Protein AF-A0A426YG62-F1 (afdb_monomer_lite)

Radius of gyration: 43.48 Å; chains: 1; bounding box: 73×45×115 Å

pLDDT: mean 73.28, std 17.21, range [38.75, 96.56]

Foldseek 3Di:
DDDDDDDPDDDPPVVVVVVVVVVVVVVVVVVCVVVVPPPPPPPDPDPQDPVNVVVVVVVVVVVVVVVVVVVVVVVVVVVVVVVVVVVVVVVVVVVVVQQPFDWDWDFDADPVRDTDTDTDTDGDHDPPPPPPDD

Sequence (134 aa):
RKRKVHAGGGRPIEKVAGRIEETTFLHREAERVESGQPPVKERQPRRATARDVQLLRQRKRKRIVVYSNLLSVVAEGCDQQWQHSDARAKRHREKDRGSGIAEEEVAAKDHKGEEVAVTQRRKVISSDSYCLLQ

Organism: Ensete ventricosum (NCBI:txid4639)

Structure (mmCIF, N/CA/C/O bac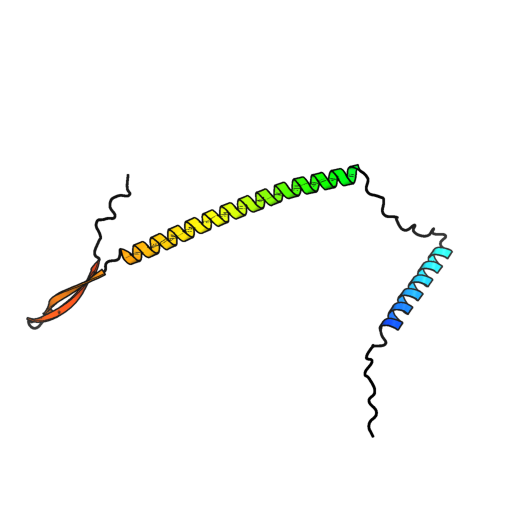kbone):
data_AF-A0A426YG62-F1
#
_entry.id   AF-A0A426YG62-F1
#
loop_
_atom_site.group_PDB
_atom_site.id
_atom_site.type_symbol
_atom_site.label_atom_id
_atom_site.label_alt_id
_atom_site.label_comp_id
_atom_site.label_asym_id
_atom_site.label_entity_id
_atom_site.label_seq_id
_atom_site.pdbx_PDB_ins_code
_atom_site.Cartn_x
_atom_site.Cartn_y
_atom_site.Cartn_z
_atom_site.occupancy
_atom_site.B_iso_or_equiv
_atom_site.auth_seq_id
_atom_site.auth_comp_id
_atom_site.auth_asym_id
_atom_site.auth_atom_id
_atom_site.pdbx_PDB_model_num
ATOM 1 N N . ARG A 1 1 ? 43.720 -30.677 52.922 1.00 51.56 1 ARG A N 1
ATOM 2 C CA . ARG A 1 1 ? 42.540 -31.095 52.116 1.00 51.56 1 ARG A CA 1
ATOM 3 C C . ARG A 1 1 ? 41.535 -29.942 52.099 1.00 51.56 1 ARG A C 1
ATOM 5 O O . ARG A 1 1 ? 41.140 -29.496 53.166 1.00 51.56 1 ARG A O 1
ATOM 12 N N . LYS A 1 2 ? 41.213 -29.409 50.912 1.00 40.53 2 LYS A N 1
ATOM 13 C CA . LYS A 1 2 ? 40.329 -28.246 50.699 1.00 40.53 2 LYS A CA 1
ATOM 14 C C . LYS A 1 2 ? 38.886 -28.557 51.138 1.00 40.53 2 LYS A C 1
ATOM 16 O O . LYS A 1 2 ? 38.385 -29.625 50.799 1.00 40.53 2 LYS A O 1
ATOM 21 N N . ARG A 1 3 ? 38.208 -27.620 51.818 1.00 48.62 3 ARG A N 1
ATOM 22 C CA . ARG A 1 3 ? 36.735 -27.568 51.900 1.00 48.62 3 ARG A CA 1
ATOM 23 C C . ARG A 1 3 ? 36.234 -26.412 51.037 1.00 48.62 3 ARG A C 1
ATOM 25 O O . ARG A 1 3 ? 36.783 -25.316 51.074 1.00 48.62 3 ARG A O 1
ATOM 32 N N . LYS A 1 4 ? 35.226 -26.719 50.227 1.00 52.78 4 LYS A N 1
ATOM 33 C CA . LYS A 1 4 ? 34.505 -25.839 49.306 1.00 52.78 4 LYS A CA 1
ATOM 34 C C . LYS A 1 4 ? 33.389 -25.155 50.102 1.00 52.78 4 LYS A C 1
ATOM 36 O O . LYS A 1 4 ? 32.609 -25.858 50.734 1.00 52.78 4 LYS A O 1
ATOM 41 N N . VAL A 1 5 ? 33.323 -23.825 50.088 1.00 54.09 5 VAL A N 1
ATOM 42 C CA . VAL A 1 5 ? 32.203 -23.059 50.659 1.00 54.09 5 VAL A CA 1
ATOM 43 C C . VAL A 1 5 ? 31.492 -22.352 49.510 1.00 54.09 5 VAL A C 1
ATOM 45 O O . VAL A 1 5 ? 32.134 -21.725 48.669 1.00 54.09 5 VAL A O 1
ATOM 48 N N . HIS A 1 6 ? 30.176 -22.540 49.433 1.00 38.78 6 HIS A N 1
ATOM 49 C CA . HIS A 1 6 ? 29.314 -21.975 48.404 1.00 38.78 6 HIS A CA 1
ATOM 50 C C . HIS A 1 6 ? 29.109 -20.471 48.609 1.00 38.78 6 HIS A C 1
ATOM 52 O O . HIS A 1 6 ? 28.811 -20.018 49.711 1.00 38.78 6 HIS A O 1
ATOM 58 N N . ALA A 1 7 ? 29.229 -19.715 47.518 1.00 48.47 7 ALA A N 1
ATOM 59 C CA . ALA A 1 7 ? 28.820 -18.323 47.443 1.00 48.47 7 ALA A CA 1
ATOM 60 C C . ALA A 1 7 ? 27.286 -18.242 47.390 1.00 48.47 7 ALA A C 1
ATOM 62 O O . ALA A 1 7 ? 26.681 -18.508 46.355 1.00 48.47 7 ALA A O 1
ATOM 63 N N . GLY A 1 8 ? 26.667 -17.879 48.512 1.00 44.47 8 GLY A N 1
ATOM 64 C CA . GLY A 1 8 ? 25.297 -17.374 48.569 1.00 44.47 8 GLY A CA 1
ATOM 65 C C . GLY A 1 8 ? 25.334 -15.855 48.669 1.00 44.47 8 GLY A C 1
ATOM 66 O O . GLY A 1 8 ? 25.275 -15.303 49.763 1.00 44.47 8 GLY A O 1
ATOM 67 N N . GLY A 1 9 ? 25.515 -15.180 47.534 1.00 51.34 9 GLY A N 1
ATOM 68 C CA . GLY A 1 9 ? 25.436 -13.725 47.451 1.00 51.34 9 GLY A CA 1
ATOM 69 C C . GLY A 1 9 ? 23.981 -13.259 47.466 1.00 51.34 9 GLY A C 1
ATOM 70 O O . GLY A 1 9 ? 23.277 -13.427 46.478 1.00 51.3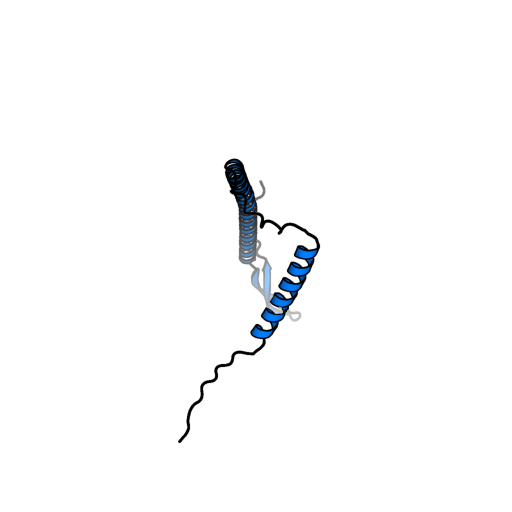4 9 GLY A O 1
ATOM 71 N N . GLY A 1 10 ? 23.558 -12.633 48.563 1.00 45.12 10 GLY A N 1
ATOM 72 C CA . GLY A 1 10 ? 22.330 -11.840 48.662 1.00 45.12 10 GLY A CA 1
ATOM 73 C C . GLY A 1 10 ? 22.591 -10.646 49.580 1.00 45.12 10 GLY A C 1
ATOM 74 O O . GLY A 1 10 ? 22.976 -10.829 50.733 1.00 45.12 10 GLY A O 1
ATOM 75 N N . ARG A 1 11 ? 22.497 -9.422 49.045 1.00 54.88 11 ARG A N 1
ATOM 76 C CA . ARG A 1 11 ? 22.905 -8.180 49.728 1.00 54.88 11 ARG A CA 1
ATOM 77 C C . ARG A 1 11 ? 21.909 -7.773 50.839 1.00 54.88 11 ARG A C 1
ATOM 79 O O . ARG A 1 11 ? 20.717 -8.003 50.676 1.00 54.88 11 ARG A O 1
ATOM 86 N N . PRO A 1 12 ? 22.340 -7.077 51.913 1.00 53.56 12 PRO A N 1
ATOM 87 C CA . PRO A 1 12 ? 21.513 -6.741 53.089 1.00 53.56 12 PRO A CA 1
ATOM 88 C C . PRO A 1 12 ? 20.482 -5.604 52.917 1.00 53.56 12 PRO A C 1
ATOM 90 O O . PRO A 1 12 ? 19.957 -5.111 53.912 1.00 53.56 12 PRO A O 1
ATOM 93 N N . ILE A 1 13 ? 20.225 -5.125 51.697 1.00 46.94 13 ILE A N 1
ATOM 94 C CA . ILE A 1 13 ? 19.549 -3.830 51.477 1.00 46.94 13 ILE A CA 1
ATOM 95 C C . ILE A 1 13 ? 18.015 -3.941 51.566 1.00 46.94 13 ILE A C 1
ATOM 97 O O . ILE A 1 13 ? 17.355 -2.995 51.987 1.00 46.94 13 ILE A O 1
ATOM 101 N N . GLU A 1 14 ? 17.436 -5.110 51.285 1.00 46.81 14 GLU A N 1
ATOM 102 C CA . GLU A 1 14 ? 15.974 -5.295 51.308 1.00 46.81 14 GLU A CA 1
ATOM 103 C C . GLU A 1 14 ? 15.369 -5.264 52.723 1.00 46.81 14 GLU A C 1
ATOM 105 O O . GLU A 1 14 ? 14.216 -4.877 52.897 1.00 46.81 14 GLU A O 1
ATOM 110 N N . LYS A 1 15 ? 16.142 -5.593 53.768 1.00 53.69 15 LYS A N 1
ATOM 111 C CA . LYS A 1 15 ? 15.637 -5.596 55.157 1.00 53.69 15 LYS A CA 1
ATOM 112 C C . LYS A 1 15 ? 15.517 -4.206 55.784 1.00 53.69 15 LYS A C 1
ATOM 114 O O . LYS A 1 15 ? 14.803 -4.059 56.773 1.00 53.69 15 LYS A O 1
ATOM 119 N N . VAL A 1 16 ? 16.221 -3.205 55.254 1.00 52.06 16 VAL A N 1
ATOM 120 C CA . VAL A 1 16 ? 16.181 -1.837 55.796 1.00 52.06 16 VAL A CA 1
ATOM 121 C C . VAL A 1 16 ? 15.036 -1.041 55.171 1.00 52.06 16 VAL A C 1
ATOM 123 O O . VAL A 1 16 ? 14.344 -0.332 55.893 1.00 52.06 16 VAL A O 1
ATOM 126 N N . ALA A 1 17 ? 14.773 -1.220 53.872 1.00 50.34 17 ALA A N 1
ATOM 127 C CA . ALA A 1 17 ? 13.688 -0.525 53.177 1.00 50.34 17 ALA A CA 1
ATOM 128 C C . ALA A 1 17 ? 12.303 -0.853 53.771 1.00 50.34 17 ALA A C 1
ATOM 130 O O . ALA A 1 17 ? 11.546 0.062 54.086 1.00 50.34 17 ALA A O 1
ATOM 131 N N . GLY A 1 18 ? 12.019 -2.133 54.053 1.00 52.91 18 GLY A N 1
ATOM 132 C CA . GLY A 1 18 ? 10.744 -2.535 54.663 1.00 52.91 18 GLY A CA 1
ATOM 133 C C . GLY A 1 18 ? 10.500 -1.930 56.054 1.00 52.91 18 GLY A C 1
ATOM 134 O O . GLY A 1 18 ? 9.379 -1.553 56.373 1.00 52.91 18 GLY A O 1
ATOM 135 N N . ARG A 1 19 ? 11.554 -1.739 56.863 1.00 55.41 19 ARG A N 1
ATOM 136 C CA . ARG A 1 19 ? 11.433 -1.134 58.206 1.00 55.41 19 ARG A CA 1
ATOM 137 C C . ARG A 1 19 ? 11.119 0.367 58.177 1.00 55.41 19 ARG A C 1
ATOM 139 O O . ARG A 1 19 ? 10.548 0.892 59.132 1.00 55.41 19 ARG A O 1
ATOM 146 N N . ILE A 1 20 ? 11.494 1.073 57.110 1.00 56.94 20 ILE A N 1
ATOM 147 C CA . ILE A 1 20 ? 11.225 2.514 56.968 1.00 56.94 20 ILE A CA 1
ATOM 148 C C . ILE A 1 20 ? 9.775 2.736 56.506 1.00 56.94 20 ILE A C 1
ATOM 150 O O . ILE A 1 20 ? 9.089 3.634 56.994 1.00 56.94 20 ILE A O 1
ATOM 154 N N . GLU A 1 21 ? 9.266 1.877 55.622 1.00 56.09 21 GLU A N 1
ATOM 155 C CA . GLU A 1 21 ? 7.856 1.905 55.210 1.00 56.09 21 GLU A CA 1
ATOM 156 C C . GLU A 1 21 ? 6.915 1.527 56.366 1.00 5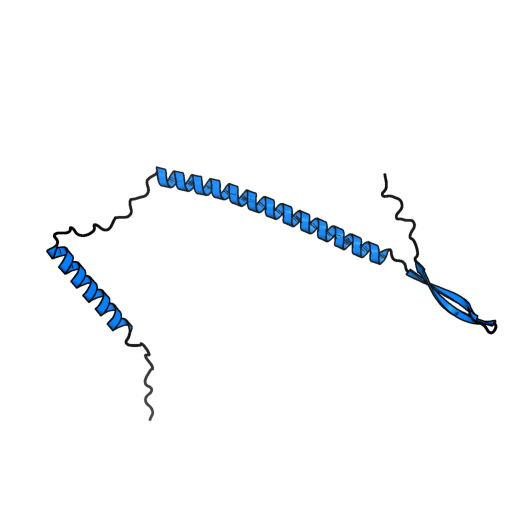6.09 21 GLU A C 1
ATOM 158 O O . GLU A 1 21 ? 5.874 2.153 56.554 1.00 56.09 21 GLU A O 1
ATOM 163 N N . GLU A 1 22 ? 7.311 0.572 57.210 1.00 55.97 22 GLU A N 1
ATOM 164 C CA . GLU A 1 22 ? 6.508 0.134 58.358 1.00 55.97 22 GLU A CA 1
ATOM 165 C C . GLU A 1 22 ? 6.420 1.207 59.462 1.00 55.97 22 GLU A C 1
ATOM 167 O O . GLU A 1 22 ? 5.350 1.454 60.019 1.00 55.97 22 GLU A O 1
ATOM 172 N N . THR A 1 23 ? 7.511 1.931 59.733 1.00 58.69 23 THR A N 1
ATOM 173 C CA . THR A 1 23 ? 7.511 3.022 60.730 1.00 58.69 23 THR A CA 1
ATOM 174 C C . THR A 1 23 ? 6.749 4.260 60.256 1.00 58.69 23 THR A C 1
ATOM 176 O O . THR A 1 23 ? 6.038 4.886 61.044 1.00 58.69 23 THR A O 1
ATOM 179 N N . THR A 1 24 ? 6.823 4.593 58.965 1.00 60.31 24 THR A N 1
ATOM 180 C CA . THR A 1 24 ? 6.033 5.691 58.381 1.00 60.31 24 THR A CA 1
ATOM 181 C C . THR A 1 24 ? 4.543 5.354 58.285 1.00 60.31 24 THR A C 1
ATOM 183 O O . THR A 1 24 ? 3.707 6.240 58.471 1.00 60.31 24 THR A O 1
ATOM 186 N N . PHE A 1 25 ? 4.189 4.081 58.078 1.00 59.78 25 PHE A N 1
ATOM 187 C CA . PHE A 1 25 ? 2.806 3.610 58.160 1.00 59.78 25 PHE A CA 1
ATOM 188 C C . PHE A 1 25 ? 2.233 3.768 59.574 1.00 59.78 25 PHE A C 1
ATOM 190 O O . PHE A 1 25 ? 1.168 4.363 59.734 1.00 59.78 25 PHE A O 1
ATOM 197 N N . LEU A 1 26 ? 2.963 3.316 60.600 1.00 62.19 26 LEU A N 1
ATOM 198 C CA . LEU A 1 26 ? 2.523 3.416 61.995 1.00 62.19 26 LEU A CA 1
ATOM 199 C C . LEU A 1 26 ? 2.379 4.870 62.466 1.00 62.19 26 LEU A C 1
ATOM 201 O O . LEU A 1 26 ? 1.407 5.196 63.142 1.00 62.19 26 LEU A O 1
ATOM 205 N N . HIS A 1 27 ? 3.289 5.764 62.067 1.00 60.56 27 HIS A N 1
ATOM 206 C CA . HIS A 1 27 ? 3.177 7.190 62.394 1.00 60.56 27 HIS A CA 1
ATOM 207 C C . HIS A 1 27 ? 1.938 7.830 61.745 1.00 60.56 27 HIS A C 1
ATOM 209 O O . HIS A 1 27 ? 1.231 8.616 62.371 1.00 60.56 27 HIS A O 1
ATOM 215 N N . ARG A 1 28 ? 1.635 7.456 60.496 1.00 65.38 28 ARG A N 1
ATOM 216 C CA . ARG A 1 28 ? 0.451 7.938 59.773 1.00 65.38 28 ARG A CA 1
ATOM 217 C C . ARG A 1 28 ? -0.856 7.364 60.326 1.00 65.38 28 ARG A C 1
ATOM 219 O O . ARG A 1 28 ? -1.886 8.025 60.241 1.00 65.38 28 ARG A O 1
ATOM 226 N N . GLU A 1 29 ? -0.841 6.144 60.859 1.00 61.16 29 GLU A N 1
ATOM 227 C CA . GLU A 1 29 ? -1.980 5.560 61.579 1.00 61.16 29 GLU A CA 1
ATOM 228 C C . GLU A 1 29 ? -2.207 6.241 62.933 1.00 61.16 29 GLU A C 1
ATOM 230 O O . GLU A 1 29 ? -3.346 6.584 63.243 1.00 61.16 29 GLU A O 1
ATOM 235 N N . ALA A 1 30 ? -1.148 6.519 63.699 1.00 62.72 30 ALA A N 1
ATOM 236 C CA . ALA A 1 30 ? -1.254 7.217 64.982 1.00 62.72 30 ALA A CA 1
ATOM 237 C C . ALA A 1 30 ? -1.874 8.622 64.831 1.00 62.72 30 ALA A C 1
ATOM 239 O O . ALA A 1 30 ? -2.806 8.965 65.557 1.00 62.72 30 ALA A O 1
ATOM 240 N N . GLU A 1 31 ? -1.453 9.384 63.815 1.00 58.78 31 GLU A N 1
ATOM 241 C CA . GLU A 1 31 ? -2.010 10.709 63.485 1.00 58.78 31 GLU A CA 1
ATOM 242 C C . GLU A 1 31 ? -3.502 10.648 63.065 1.00 58.78 31 GLU A C 1
ATOM 244 O O . GLU A 1 31 ? -4.283 11.580 63.277 1.00 58.78 31 GLU A O 1
ATOM 249 N N . ARG A 1 32 ? -3.945 9.521 62.490 1.00 58.00 32 ARG A N 1
ATOM 250 C CA . ARG A 1 32 ? -5.344 9.298 62.073 1.00 58.00 32 ARG A CA 1
ATOM 251 C C . ARG A 1 32 ? -6.265 8.915 63.224 1.00 58.00 32 ARG A C 1
ATOM 253 O O . ARG A 1 32 ? -7.432 9.305 63.221 1.00 58.00 32 ARG A O 1
ATOM 260 N N . VAL A 1 33 ? -5.745 8.166 64.196 1.00 61.06 33 VAL A N 1
ATOM 261 C CA . VAL A 1 33 ? -6.474 7.830 65.426 1.00 61.06 33 VAL A CA 1
ATOM 262 C C . VAL A 1 33 ? -6.702 9.089 66.263 1.00 61.06 33 VAL A C 1
ATOM 264 O O . VAL A 1 33 ? -7.806 9.288 66.766 1.00 61.06 33 VAL A O 1
ATOM 267 N N . GLU A 1 34 ? -5.708 9.977 66.343 1.00 61.41 34 GLU A N 1
ATOM 268 C CA . GLU A 1 34 ? -5.810 11.242 67.083 1.00 61.41 34 GLU A CA 1
ATOM 269 C C . GLU A 1 34 ? -6.784 12.243 66.431 1.00 61.41 34 GLU A C 1
ATOM 271 O O . GLU A 1 34 ? -7.497 12.966 67.122 1.00 61.41 34 GLU A O 1
ATOM 276 N N . SER A 1 35 ? -6.898 12.235 65.099 1.00 63.62 35 SER A N 1
ATOM 277 C CA . SER A 1 35 ? -7.800 13.126 64.349 1.00 63.62 35 SER A CA 1
ATOM 278 C C . SER A 1 35 ? -9.243 12.617 64.203 1.00 63.62 35 SER A C 1
ATOM 280 O O . SER A 1 35 ? -10.070 13.294 63.586 1.00 63.62 35 SER A O 1
ATOM 282 N N . GLY A 1 36 ? -9.578 11.435 64.740 1.00 62.62 36 GLY A N 1
ATOM 283 C CA . GLY A 1 36 ? -10.921 10.843 64.628 1.00 62.62 36 GLY A CA 1
ATOM 284 C C . GLY A 1 36 ? -11.355 10.562 63.182 1.00 62.62 36 GLY A C 1
ATOM 285 O O . GLY A 1 36 ? -12.547 10.412 62.895 1.00 62.62 36 GLY A O 1
ATOM 286 N N . GLN A 1 37 ? -10.401 10.520 62.249 1.00 54.03 37 GLN A N 1
ATOM 287 C CA . GLN A 1 37 ? -10.668 10.383 60.826 1.00 54.03 37 GLN A CA 1
ATOM 288 C C . GLN A 1 37 ? -10.979 8.910 60.517 1.00 54.03 37 GLN A C 1
ATOM 290 O O . GLN A 1 37 ? -10.145 8.041 60.782 1.00 54.03 37 GLN A O 1
ATOM 295 N N . PRO A 1 38 ? -12.158 8.578 59.956 1.00 60.19 38 PRO A N 1
ATOM 296 C CA . PRO A 1 38 ? -12.485 7.188 59.672 1.00 60.19 38 PRO A CA 1
ATOM 297 C C . PRO A 1 38 ? -11.502 6.614 58.641 1.00 60.19 38 PRO A C 1
ATOM 299 O O . PRO A 1 38 ? -11.089 7.335 57.723 1.00 60.19 38 PRO A O 1
ATOM 302 N N . PRO A 1 39 ? -11.147 5.317 58.741 1.00 62.75 39 PRO A N 1
ATOM 303 C CA . PRO A 1 39 ? -10.242 4.694 57.790 1.00 62.75 39 PRO A CA 1
ATOM 304 C C . PRO A 1 39 ? -10.806 4.863 56.381 1.00 62.75 39 PRO A C 1
ATOM 306 O O . PRO A 1 39 ? -12.002 4.653 56.142 1.00 62.75 39 PRO A O 1
ATOM 309 N N . VAL A 1 40 ? -9.943 5.268 55.443 1.00 63.41 40 VAL A N 1
ATOM 310 C CA . VAL A 1 40 ? -10.280 5.331 54.019 1.00 63.41 40 VAL A CA 1
ATOM 311 C C . VAL A 1 40 ? -10.748 3.938 53.623 1.00 63.41 40 VAL A C 1
ATOM 313 O O . VAL A 1 40 ? -9.939 3.029 53.467 1.00 63.41 40 VAL A O 1
ATOM 316 N N . LYS A 1 41 ? -12.070 3.766 53.498 1.00 61.38 41 LYS A N 1
ATOM 317 C CA . LYS A 1 41 ? -12.661 2.549 52.952 1.00 61.38 41 LYS A CA 1
ATOM 318 C C . LYS A 1 41 ? -12.056 2.361 51.574 1.00 61.38 41 LYS A C 1
ATOM 320 O O . LYS A 1 41 ? -12.335 3.139 50.659 1.00 61.38 41 LYS A O 1
ATOM 325 N N . GLU A 1 42 ? -11.210 1.348 51.462 1.00 58.75 42 GLU A N 1
ATOM 326 C CA . GLU A 1 42 ? -10.662 0.870 50.209 1.00 58.75 42 GLU A CA 1
ATOM 327 C C . GLU A 1 42 ? -11.835 0.733 49.230 1.00 58.75 42 GLU A C 1
ATOM 329 O O . GLU A 1 42 ? -12.805 0.007 49.480 1.00 58.75 42 GLU A O 1
ATOM 334 N N . ARG A 1 43 ? -11.841 1.561 48.178 1.00 57.69 43 ARG A N 1
ATOM 335 C CA . ARG A 1 43 ? -12.927 1.576 47.196 1.00 57.69 43 ARG A CA 1
ATOM 336 C C . ARG A 1 43 ? -12.908 0.228 46.490 1.00 57.69 43 ARG A C 1
ATOM 338 O O . ARG A 1 43 ? -12.151 0.032 45.546 1.00 57.69 43 ARG A O 1
ATOM 345 N N . GLN A 1 44 ? -13.767 -0.680 46.942 1.00 56.12 44 GLN A N 1
ATOM 346 C CA . GLN A 1 44 ? -14.039 -1.937 46.259 1.00 56.12 44 GLN A CA 1
ATOM 347 C C . GLN A 1 44 ? -14.312 -1.658 44.771 1.00 56.12 44 GLN A C 1
ATOM 349 O O . GLN A 1 44 ? -15.078 -0.731 44.463 1.00 56.12 44 GLN A O 1
ATOM 354 N N . PRO A 1 45 ? -13.711 -2.423 43.840 1.00 57.03 45 PRO A N 1
ATOM 355 C CA . PRO A 1 45 ? -13.956 -2.241 42.421 1.00 57.03 45 PRO A CA 1
ATOM 356 C C . PRO A 1 45 ? -15.443 -2.480 42.164 1.00 57.03 45 PRO A C 1
ATOM 358 O O . PRO A 1 45 ? -15.960 -3.589 42.312 1.00 57.03 45 PRO A O 1
ATOM 361 N N . ARG A 1 46 ? -16.161 -1.405 41.825 1.00 67.31 46 ARG A N 1
ATOM 362 C CA . ARG A 1 46 ? -17.579 -1.482 41.478 1.00 67.31 46 ARG A CA 1
ATOM 363 C C . ARG A 1 46 ? -17.707 -2.426 40.287 1.00 67.31 46 ARG A C 1
ATOM 365 O O . ARG A 1 46 ? -17.130 -2.168 39.232 1.00 67.31 46 ARG A O 1
ATOM 372 N N . ARG A 1 47 ? -18.433 -3.532 40.473 1.00 73.31 47 ARG A N 1
ATOM 373 C CA . ARG A 1 47 ? -18.738 -4.493 39.405 1.00 73.31 47 ARG A CA 1
ATOM 374 C C . ARG A 1 47 ? -19.297 -3.723 38.207 1.00 73.31 47 ARG A C 1
ATOM 376 O O . ARG A 1 47 ? -20.240 -2.949 38.368 1.00 73.31 47 ARG A O 1
ATOM 383 N N . ALA A 1 48 ? -18.690 -3.914 37.036 1.00 73.12 48 ALA A N 1
ATOM 384 C CA . ALA A 1 48 ? -19.112 -3.249 35.809 1.00 73.12 48 ALA A CA 1
ATOM 385 C C . ALA A 1 48 ? -20.587 -3.564 35.533 1.00 73.12 48 ALA A C 1
ATOM 387 O O . ALA A 1 48 ? -21.007 -4.722 35.612 1.00 73.12 48 ALA A O 1
ATOM 388 N N . THR A 1 49 ? -21.380 -2.541 35.224 1.00 83.56 49 THR A N 1
ATOM 389 C CA . THR A 1 49 ? -22.798 -2.744 34.931 1.00 83.56 49 THR A CA 1
ATOM 390 C C . THR A 1 49 ? -22.964 -3.352 33.536 1.00 83.56 49 THR A C 1
ATOM 392 O O . THR A 1 49 ? -22.100 -3.217 32.666 1.00 83.56 49 THR A O 1
ATOM 395 N N . ALA A 1 50 ? -24.104 -3.998 33.272 1.00 85.94 50 ALA A N 1
ATOM 396 C CA . ALA A 1 50 ? -24.413 -4.524 31.937 1.00 85.94 50 ALA A CA 1
ATOM 397 C C . ALA A 1 50 ? -24.325 -3.435 30.843 1.00 85.94 50 ALA A C 1
ATOM 399 O O . ALA A 1 50 ? -23.909 -3.713 29.716 1.00 85.94 50 ALA A O 1
ATOM 400 N N . ARG A 1 51 ? -24.644 -2.182 31.199 1.00 85.81 51 ARG A N 1
ATOM 401 C CA . ARG A 1 51 ? -24.527 -1.009 30.321 1.00 85.81 51 ARG A CA 1
ATOM 402 C C . ARG A 1 51 ? -23.069 -0.707 29.963 1.00 85.81 51 ARG A C 1
ATOM 404 O O . ARG A 1 51 ? -22.774 -0.461 28.795 1.00 85.81 51 ARG A O 1
ATOM 411 N N . ASP A 1 52 ? -22.152 -0.818 30.922 1.00 89.88 52 ASP A N 1
ATOM 412 C CA . ASP A 1 52 ? -20.717 -0.589 30.699 1.00 89.88 52 ASP A CA 1
ATOM 413 C C . ASP A 1 52 ? -20.119 -1.642 29.759 1.00 89.88 52 ASP A C 1
ATOM 415 O O . ASP A 1 52 ? -19.346 -1.324 28.851 1.00 89.88 52 ASP A O 1
ATOM 419 N N . VAL A 1 53 ? -20.531 -2.904 29.916 1.00 90.50 53 VAL A N 1
ATOM 420 C CA . VAL A 1 53 ? -20.098 -4.005 29.041 1.00 90.50 53 VAL A CA 1
ATOM 421 C C . VAL A 1 53 ? -20.621 -3.813 27.616 1.00 90.50 53 VAL A C 1
ATOM 423 O O . VAL A 1 53 ? -19.877 -4.014 26.651 1.00 90.50 53 VAL A O 1
ATOM 426 N N . GLN A 1 54 ? -21.881 -3.397 27.456 1.00 94.44 54 GLN A N 1
ATOM 427 C CA . GLN A 1 54 ? -22.456 -3.090 26.144 1.00 94.44 54 GLN A CA 1
ATOM 428 C C . GLN A 1 54 ? -21.744 -1.912 25.472 1.00 94.44 54 GLN A C 1
ATOM 430 O O . GLN A 1 54 ? -21.363 -2.017 24.302 1.00 94.44 54 GLN A O 1
ATOM 435 N N . LEU A 1 55 ? -21.485 -0.831 26.213 1.00 95.06 55 LEU A N 1
ATOM 436 C CA . LEU A 1 55 ? -20.742 0.325 25.715 1.00 95.06 55 LEU A CA 1
ATOM 437 C C . LEU A 1 55 ? -19.329 -0.072 25.268 1.00 95.06 55 LEU A C 1
ATOM 439 O O . LEU A 1 55 ? -18.882 0.321 24.188 1.00 95.06 55 LEU A O 1
ATOM 443 N N . LEU A 1 56 ? -18.636 -0.902 26.051 1.00 93.56 56 LEU A N 1
ATOM 444 C CA . LEU A 1 56 ? -17.311 -1.408 25.699 1.00 93.56 56 LEU A CA 1
ATOM 445 C C . LEU A 1 56 ? -17.346 -2.267 24.427 1.00 93.56 56 LEU A C 1
ATOM 447 O O . LEU A 1 56 ? -16.483 -2.111 23.561 1.00 93.56 56 LEU A O 1
ATOM 451 N N . ARG A 1 57 ? -18.350 -3.142 24.272 1.00 92.50 57 ARG A N 1
ATOM 452 C CA . ARG A 1 57 ? -18.542 -3.937 23.045 1.00 92.50 57 ARG A CA 1
ATOM 453 C C . ARG A 1 57 ? -18.769 -3.044 21.827 1.00 92.50 57 ARG A C 1
ATOM 455 O O . ARG A 1 57 ? -18.144 -3.271 20.794 1.00 92.50 57 ARG A O 1
ATOM 462 N N . GLN A 1 58 ? -19.604 -2.012 21.945 1.00 94.94 58 GLN A N 1
ATOM 463 C CA . GLN A 1 58 ? -19.834 -1.062 20.855 1.00 94.94 58 GLN A CA 1
ATOM 464 C C . GLN A 1 58 ? -18.564 -0.286 20.493 1.00 94.94 58 GLN A C 1
ATOM 466 O O . GLN A 1 58 ? -18.229 -0.182 19.314 1.00 94.94 58 GLN A O 1
ATOM 471 N N . ARG A 1 59 ? -17.817 0.204 21.490 1.00 94.75 59 ARG A N 1
ATOM 472 C CA . ARG A 1 59 ? -16.532 0.883 21.265 1.00 94.75 59 ARG A CA 1
ATOM 473 C C . ARG A 1 59 ? -15.535 -0.026 20.556 1.00 94.75 59 ARG A C 1
ATOM 475 O O . ARG A 1 59 ? -14.918 0.409 19.591 1.00 94.75 59 ARG A O 1
ATOM 482 N N . LYS A 1 60 ? -15.419 -1.292 20.971 1.00 95.50 60 LYS A N 1
ATOM 483 C CA . LYS A 1 60 ? -14.558 -2.275 20.296 1.00 95.50 60 LYS A CA 1
ATOM 484 C C . LYS A 1 60 ? -14.973 -2.493 18.839 1.00 95.50 60 LYS A C 1
ATOM 486 O O . LYS A 1 60 ? -14.105 -2.457 17.977 1.00 95.50 60 LYS A O 1
ATOM 491 N N . ARG A 1 61 ? -16.272 -2.644 18.550 1.00 95.06 61 ARG A N 1
ATOM 492 C CA . ARG A 1 61 ? -16.779 -2.782 17.169 1.00 95.06 61 ARG A CA 1
ATOM 493 C C . ARG A 1 61 ? -16.441 -1.566 16.308 1.00 95.06 61 ARG A C 1
ATOM 495 O O . ARG A 1 61 ? -15.875 -1.732 15.236 1.00 95.06 61 ARG A O 1
ATOM 502 N N . LYS A 1 62 ? -16.709 -0.351 16.802 1.00 95.00 62 LYS A N 1
ATOM 503 C CA . LYS A 1 62 ? -16.351 0.893 16.098 1.00 95.00 62 LYS A CA 1
ATOM 504 C C . LYS A 1 62 ? -14.851 0.973 15.832 1.00 95.00 62 LYS A C 1
ATOM 506 O O . LYS A 1 62 ? -14.436 1.315 14.735 1.00 95.00 62 LYS A O 1
ATOM 511 N N . ARG A 1 63 ? -14.040 0.604 16.824 1.00 96.12 63 ARG A N 1
ATOM 512 C CA . ARG A 1 63 ? -12.583 0.605 16.704 1.00 96.12 63 ARG A CA 1
ATOM 513 C C . ARG A 1 63 ? -12.088 -0.377 15.638 1.00 96.12 63 ARG A C 1
ATOM 515 O O . ARG A 1 63 ? -11.176 -0.033 14.901 1.00 96.12 63 ARG A O 1
ATOM 522 N N . ILE A 1 64 ? -12.692 -1.565 15.544 1.00 95.94 64 ILE A N 1
ATOM 523 C CA . ILE A 1 64 ? -12.369 -2.550 14.499 1.00 95.94 64 ILE A CA 1
ATOM 524 C C . ILE A 1 64 ? -12.624 -1.955 13.113 1.00 95.94 64 ILE A C 1
ATOM 526 O O . ILE A 1 64 ? -11.723 -1.993 12.289 1.00 95.94 64 ILE A O 1
ATOM 530 N N . VAL A 1 65 ? -13.795 -1.346 12.897 1.00 95.94 65 VAL A N 1
ATOM 531 C CA . VAL A 1 65 ? -14.153 -0.724 11.608 1.00 95.94 65 VAL A CA 1
ATOM 532 C C . VAL A 1 65 ? -13.186 0.402 11.232 1.00 95.94 65 VAL A C 1
ATOM 534 O O . VAL A 1 65 ? -12.741 0.496 10.094 1.00 95.94 65 VAL A O 1
ATOM 537 N N . VAL A 1 66 ? -12.820 1.257 12.190 1.00 96.50 66 VAL A N 1
ATOM 538 C CA . VAL A 1 66 ? -11.875 2.354 11.930 1.00 96.50 66 VAL A CA 1
ATOM 539 C C . VAL A 1 66 ? -10.498 1.815 11.539 1.00 96.50 66 VAL A C 1
ATOM 541 O O . VAL A 1 66 ? -9.923 2.272 10.554 1.00 96.50 66 VAL A O 1
ATOM 544 N N . TYR A 1 67 ? -9.973 0.832 12.276 1.00 96.38 67 TYR A N 1
ATOM 545 C CA . TYR A 1 67 ? -8.666 0.259 11.958 1.00 96.38 67 TYR A CA 1
ATOM 546 C C . TYR A 1 67 ? -8.665 -0.520 10.648 1.00 96.38 67 TYR A C 1
ATOM 548 O O . TYR A 1 67 ? -7.693 -0.411 9.909 1.00 96.38 67 TYR A O 1
ATOM 556 N N . SER A 1 68 ? -9.728 -1.271 10.341 1.00 95.88 68 SER A N 1
ATOM 557 C CA . SER A 1 68 ? -9.814 -1.989 9.068 1.00 95.88 68 SER A CA 1
ATOM 558 C C . SER A 1 68 ? -9.792 -1.022 7.892 1.00 95.88 68 SER A C 1
ATOM 560 O O . SER A 1 68 ? -9.027 -1.232 6.963 1.00 95.88 68 SER A O 1
ATOM 562 N N . ASN A 1 69 ? -10.542 0.081 7.968 1.00 96.56 69 ASN A N 1
ATOM 563 C CA . ASN A 1 69 ? -10.569 1.077 6.898 1.00 96.56 69 ASN A CA 1
ATOM 564 C C . ASN A 1 69 ? -9.210 1.761 6.724 1.00 96.56 69 ASN A C 1
ATOM 566 O O . ASN A 1 69 ? -8.753 1.944 5.601 1.00 96.56 69 ASN A O 1
ATOM 570 N N . LEU A 1 70 ? -8.546 2.114 7.829 1.00 96.25 70 LEU A N 1
ATOM 571 C CA . LEU A 1 70 ? -7.215 2.714 7.769 1.00 96.25 70 LEU A CA 1
ATOM 572 C C . LEU A 1 70 ? -6.193 1.750 7.149 1.00 96.25 70 LEU A C 1
ATOM 574 O O . LEU A 1 70 ? -5.395 2.163 6.315 1.00 96.25 70 LEU A O 1
ATOM 578 N N . LEU A 1 71 ? -6.241 0.470 7.529 1.00 96.19 71 LEU A N 1
ATOM 579 C CA . LEU A 1 71 ? -5.393 -0.569 6.946 1.00 96.19 71 LEU A CA 1
ATOM 580 C C . LEU A 1 71 ? -5.659 -0.744 5.448 1.00 96.19 71 LEU A C 1
ATOM 582 O O . LEU A 1 71 ? -4.698 -0.838 4.693 1.00 96.19 71 LEU A O 1
ATOM 586 N N . SER A 1 72 ? -6.923 -0.737 5.014 1.00 93.56 72 SER A N 1
ATOM 587 C CA . SER A 1 72 ? -7.283 -0.816 3.593 1.00 93.56 72 SER A CA 1
ATOM 588 C C . SER A 1 72 ? -6.710 0.350 2.791 1.00 93.56 72 SER A C 1
ATOM 590 O O . SER A 1 72 ? -6.047 0.116 1.790 1.00 93.56 72 SER A O 1
ATOM 592 N N . VAL A 1 73 ? -6.863 1.589 3.269 1.00 93.62 73 VAL A N 1
ATOM 593 C CA . VAL A 1 73 ? -6.313 2.775 2.585 1.00 93.62 73 VAL A CA 1
ATOM 594 C C . VAL A 1 73 ? -4.787 2.702 2.472 1.00 93.62 73 VAL A C 1
ATOM 596 O O . VAL A 1 73 ? -4.220 3.020 1.428 1.00 93.62 73 VAL A O 1
ATOM 599 N N . VAL A 1 74 ? -4.105 2.263 3.534 1.00 93.88 74 VAL A N 1
ATOM 600 C CA . VAL A 1 74 ? -2.644 2.097 3.517 1.00 93.88 74 VAL A CA 1
ATOM 601 C C . VAL A 1 74 ? -2.219 0.982 2.557 1.00 93.88 74 VAL A C 1
ATOM 603 O O . VAL A 1 74 ? -1.238 1.150 1.834 1.00 93.88 74 VAL A O 1
ATOM 606 N N . ALA A 1 75 ? -2.949 -0.135 2.526 1.00 91.88 75 ALA A N 1
ATOM 607 C CA . ALA A 1 75 ? -2.674 -1.247 1.621 1.00 91.88 75 ALA A CA 1
ATOM 608 C C . ALA A 1 75 ? -2.858 -0.840 0.151 1.00 91.88 75 ALA A C 1
ATOM 610 O O . ALA A 1 75 ? -1.952 -1.043 -0.651 1.00 91.88 75 ALA A O 1
ATOM 611 N N . GLU A 1 76 ? -3.965 -0.172 -0.182 1.00 90.56 76 GLU A N 1
ATOM 612 C CA . GLU A 1 76 ? -4.236 0.328 -1.535 1.00 90.56 76 GLU A CA 1
ATOM 613 C C . GLU A 1 76 ? -3.153 1.305 -2.016 1.00 90.56 76 GLU A C 1
ATOM 615 O O . GLU A 1 76 ? -2.683 1.209 -3.150 1.00 90.56 76 GLU A O 1
ATOM 620 N N . GLY A 1 77 ? -2.700 2.218 -1.149 1.00 88.81 77 GLY A N 1
ATOM 621 C CA . GLY A 1 77 ? -1.598 3.127 -1.472 1.00 88.81 77 GLY A CA 1
ATOM 622 C C . GLY A 1 77 ? -0.265 2.402 -1.698 1.00 88.81 77 GLY A C 1
ATOM 623 O O . GLY A 1 77 ? 0.487 2.759 -2.607 1.00 88.81 77 GLY A O 1
ATOM 624 N N . CYS A 1 78 ? 0.015 1.359 -0.911 1.00 89.44 78 CYS A N 1
ATOM 625 C CA . CYS A 1 78 ? 1.206 0.523 -1.069 1.00 89.44 78 CYS A CA 1
ATOM 626 C C . CYS A 1 78 ? 1.195 -0.220 -2.415 1.00 89.44 78 CYS A C 1
ATOM 628 O O . CYS A 1 78 ? 2.191 -0.199 -3.143 1.00 89.44 78 CYS A O 1
ATOM 630 N N . ASP A 1 79 ? 0.051 -0.800 -2.785 1.00 89.12 79 ASP A N 1
ATOM 631 C CA . ASP A 1 79 ? -0.121 -1.523 -4.046 1.00 89.12 79 ASP A CA 1
ATOM 632 C C . ASP A 1 79 ? 0.026 -0.589 -5.254 1.00 89.12 79 ASP A C 1
ATOM 634 O O . ASP A 1 79 ? 0.740 -0.911 -6.208 1.00 89.12 79 ASP A O 1
ATOM 638 N N . GLN A 1 80 ? -0.568 0.608 -5.203 1.00 88.38 80 GLN A N 1
ATOM 639 C CA . GLN A 1 80 ? -0.408 1.624 -6.251 1.00 88.38 80 GLN A CA 1
ATOM 640 C C . GLN A 1 80 ? 1.054 2.059 -6.409 1.00 88.38 80 GLN A C 1
ATOM 642 O O . GLN A 1 80 ? 1.563 2.172 -7.529 1.00 88.38 80 GLN A O 1
ATOM 647 N N . GLN A 1 81 ? 1.757 2.278 -5.296 1.00 89.94 81 GLN A N 1
ATOM 648 C CA . GLN A 1 81 ? 3.172 2.638 -5.317 1.00 89.94 81 GLN A CA 1
ATOM 649 C C . GLN A 1 81 ? 4.032 1.512 -5.902 1.00 89.94 81 GLN A C 1
ATOM 651 O O . GLN A 1 81 ? 4.931 1.781 -6.707 1.00 89.94 81 GLN A O 1
ATOM 656 N N . TRP A 1 82 ? 3.751 0.259 -5.534 1.00 91.56 82 TRP A N 1
ATOM 657 C CA . TRP A 1 82 ? 4.444 -0.908 -6.070 1.00 91.56 82 TRP A CA 1
ATOM 658 C C . TRP A 1 82 ? 4.243 -1.032 -7.582 1.00 91.56 82 TRP A C 1
ATOM 660 O O . TRP A 1 82 ? 5.224 -1.138 -8.320 1.00 91.56 82 TRP A O 1
ATOM 670 N N . GLN A 1 83 ? 3.000 -0.913 -8.059 1.00 89.50 83 GLN A N 1
ATOM 671 C CA . GLN A 1 83 ? 2.679 -0.960 -9.488 1.00 89.50 83 GLN A CA 1
ATOM 672 C C . GLN A 1 83 ? 3.386 0.148 -10.275 1.00 89.50 83 GLN A C 1
ATOM 674 O O . GLN A 1 83 ? 3.941 -0.097 -11.347 1.00 89.50 83 GLN A O 1
ATOM 679 N N . HIS A 1 84 ? 3.417 1.369 -9.741 1.00 89.75 84 HIS A N 1
ATOM 680 C CA . HIS A 1 84 ? 4.097 2.484 -10.395 1.00 89.75 84 HIS A CA 1
ATOM 681 C C . HIS A 1 84 ? 5.624 2.295 -10.427 1.00 89.75 84 HIS A C 1
ATOM 683 O O .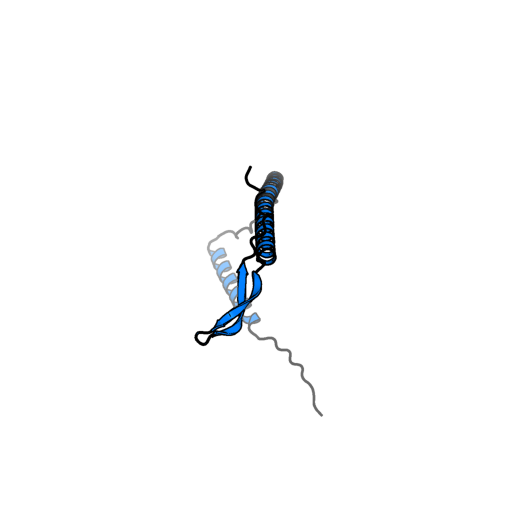 HIS A 1 84 ? 6.270 2.618 -11.429 1.00 89.75 84 HIS A O 1
ATOM 689 N N . SER A 1 85 ? 6.209 1.737 -9.363 1.00 88.06 85 SER A N 1
ATOM 690 C CA . SER A 1 85 ? 7.633 1.388 -9.318 1.00 88.06 85 SER A CA 1
ATOM 691 C C . SER A 1 85 ? 7.981 0.296 -10.335 1.00 88.06 85 SER A C 1
ATOM 693 O O . SER A 1 85 ? 8.920 0.458 -11.117 1.00 88.06 85 SER A O 1
ATOM 695 N N . ASP A 1 86 ? 7.185 -0.773 -10.396 1.00 91.44 86 ASP A N 1
ATOM 696 C CA . ASP A 1 86 ? 7.369 -1.868 -11.353 1.00 91.44 86 ASP A CA 1
ATOM 697 C C . ASP A 1 86 ? 7.237 -1.376 -12.804 1.00 91.44 86 ASP A C 1
ATOM 699 O O . ASP A 1 86 ? 8.083 -1.669 -13.652 1.00 91.44 86 ASP A O 1
ATOM 703 N N . ALA A 1 87 ? 6.244 -0.527 -13.089 1.00 88.12 87 ALA A N 1
ATOM 704 C CA . ALA A 1 87 ? 6.084 0.097 -14.400 1.00 88.12 87 ALA A CA 1
ATOM 705 C C . ALA A 1 87 ? 7.297 0.963 -14.792 1.00 88.12 87 ALA A C 1
ATOM 707 O O . ALA A 1 87 ? 7.764 0.897 -15.933 1.00 88.12 87 ALA A O 1
ATOM 708 N N . ARG A 1 88 ? 7.850 1.750 -13.856 1.00 85.94 88 ARG A N 1
ATOM 709 C CA . ARG A 1 88 ? 9.075 2.535 -14.094 1.00 85.94 88 ARG A CA 1
ATOM 710 C C . ARG A 1 88 ? 10.288 1.645 -14.347 1.00 85.94 88 ARG A C 1
ATOM 712 O O . ARG A 1 88 ? 11.045 1.914 -15.279 1.00 85.94 88 ARG A O 1
ATOM 719 N N . ALA A 1 89 ? 10.454 0.582 -13.562 1.00 88.06 89 ALA A N 1
ATOM 720 C CA . ALA A 1 89 ? 11.548 -0.369 -13.729 1.00 88.06 89 ALA A CA 1
ATOM 721 C C . ALA A 1 89 ? 11.481 -1.077 -15.093 1.00 88.06 89 ALA A C 1
ATOM 723 O O . ALA A 1 89 ? 12.500 -1.213 -15.773 1.00 88.06 89 ALA A O 1
ATOM 724 N N . LYS A 1 90 ? 10.279 -1.470 -15.533 1.00 84.62 90 LYS A N 1
ATOM 725 C CA . LYS A 1 90 ? 10.046 -2.063 -16.858 1.00 84.62 90 LYS A CA 1
ATOM 726 C C . LYS A 1 90 ? 10.409 -1.101 -17.990 1.00 84.62 90 LYS A C 1
ATOM 728 O O . LYS A 1 90 ? 11.196 -1.478 -18.855 1.00 84.62 90 LYS A O 1
ATOM 733 N N . ARG A 1 91 ? 9.939 0.153 -17.936 1.00 80.69 91 ARG A N 1
ATOM 734 C CA . ARG A 1 91 ? 10.279 1.184 -18.939 1.00 80.69 91 ARG A CA 1
ATOM 735 C C . ARG A 1 91 ? 11.780 1.453 -19.029 1.00 80.69 91 ARG A C 1
ATOM 737 O O . ARG A 1 91 ? 12.300 1.647 -20.123 1.00 80.69 91 ARG A O 1
ATOM 744 N N . HIS A 1 92 ? 12.485 1.467 -17.897 1.00 75.50 92 HIS A N 1
ATOM 745 C CA . HIS A 1 92 ? 13.937 1.657 -17.900 1.00 75.50 92 HIS A CA 1
ATOM 746 C C . HIS A 1 92 ? 14.648 0.524 -18.646 1.00 75.50 92 HIS A C 1
ATOM 748 O O . HIS A 1 92 ? 15.450 0.780 -19.537 1.00 75.50 92 HIS A O 1
ATOM 754 N N . ARG A 1 93 ? 14.305 -0.732 -18.337 1.00 73.75 93 ARG A N 1
ATOM 755 C CA . ARG A 1 93 ? 14.904 -1.904 -18.997 1.00 73.75 93 ARG A CA 1
ATOM 756 C C . ARG A 1 93 ? 14.631 -1.943 -20.499 1.00 73.75 93 ARG A C 1
ATOM 758 O O . ARG A 1 93 ? 15.485 -2.376 -21.265 1.00 73.75 93 ARG A O 1
ATOM 765 N N . GLU A 1 94 ? 13.445 -1.519 -20.918 1.00 73.94 94 GLU A N 1
ATOM 766 C CA . GLU A 1 94 ? 13.090 -1.419 -22.333 1.00 73.94 94 GLU A CA 1
ATOM 767 C C . GLU A 1 94 ? 13.913 -0.341 -23.048 1.00 73.94 94 GLU A C 1
ATOM 769 O O . GLU A 1 94 ? 14.459 -0.594 -24.120 1.00 73.94 94 GLU A O 1
ATOM 774 N N . LYS A 1 95 ? 14.094 0.825 -22.417 1.00 72.06 95 LYS A N 1
ATOM 775 C CA . LYS A 1 95 ? 14.930 1.907 -22.949 1.00 72.06 95 LYS A CA 1
ATOM 776 C C . LYS A 1 95 ? 16.386 1.474 -23.149 1.00 72.06 95 LYS A C 1
ATOM 778 O O . LYS A 1 95 ? 16.986 1.831 -24.161 1.00 72.06 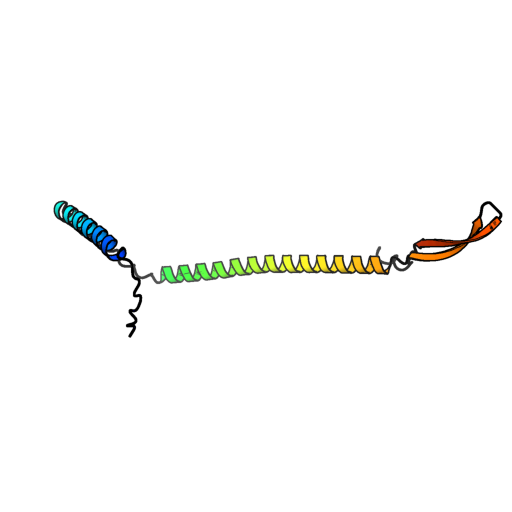95 LYS A O 1
ATOM 783 N N . ASP A 1 96 ? 16.926 0.681 -22.227 1.00 66.50 96 ASP A N 1
ATOM 784 C CA . ASP A 1 96 ? 18.289 0.151 -22.337 1.00 66.50 96 ASP A CA 1
ATOM 785 C C . ASP A 1 96 ? 18.413 -0.890 -23.462 1.00 66.50 96 ASP A C 1
ATOM 787 O O . ASP A 1 96 ? 19.428 -0.937 -24.151 1.00 66.50 96 ASP A O 1
ATOM 791 N N . ARG A 1 97 ? 17.366 -1.694 -23.701 1.00 67.00 97 ARG A N 1
ATOM 792 C CA . ARG A 1 97 ? 17.327 -2.676 -24.800 1.00 67.00 97 ARG A CA 1
ATOM 793 C C . ARG A 1 97 ? 17.105 -2.046 -26.177 1.00 67.00 97 ARG A C 1
ATOM 795 O O . ARG A 1 97 ? 17.602 -2.578 -27.162 1.00 67.00 97 ARG A O 1
ATOM 802 N N . GLY A 1 98 ? 16.369 -0.936 -26.253 1.00 64.12 98 GLY A N 1
ATOM 803 C CA . GLY A 1 98 ? 16.084 -0.209 -27.497 1.00 64.12 98 GLY A CA 1
ATOM 804 C C . GLY A 1 98 ? 17.162 0.802 -27.902 1.00 64.12 98 GLY A C 1
ATOM 805 O O . GLY A 1 98 ? 17.126 1.334 -29.010 1.00 64.12 98 GLY A O 1
ATOM 806 N N . SER A 1 99 ? 18.141 1.067 -27.033 1.00 62.62 99 SER A N 1
ATOM 807 C CA . SER A 1 99 ? 19.326 1.867 -27.345 1.00 62.62 99 SER A CA 1
ATOM 808 C C . SER A 1 99 ? 20.324 1.035 -28.158 1.00 62.62 99 SER A C 1
ATOM 810 O O . SER A 1 99 ? 21.442 0.779 -27.713 1.00 62.62 99 SER A O 1
ATOM 812 N N . GLY A 1 100 ? 19.924 0.593 -29.351 1.00 64.94 100 GLY A N 1
ATOM 813 C CA . GLY A 1 100 ? 20.839 -0.003 -30.318 1.00 64.94 100 GLY A CA 1
ATOM 814 C C . GLY A 1 100 ? 21.871 1.040 -30.736 1.00 64.94 100 GLY A C 1
ATOM 815 O O . GLY A 1 100 ? 21.644 1.818 -31.657 1.00 64.94 100 GLY A O 1
ATOM 816 N N . ILE A 1 101 ? 22.988 1.127 -30.023 1.00 65.31 101 ILE A N 1
ATOM 817 C CA . ILE A 1 101 ? 24.166 1.834 -30.515 1.00 65.31 101 ILE A CA 1
ATOM 818 C C . ILE A 1 101 ? 24.890 0.809 -31.376 1.00 65.31 101 ILE A C 1
ATOM 820 O O . ILE A 1 101 ? 25.447 -0.151 -30.850 1.00 65.31 101 ILE A O 1
ATOM 824 N N . ALA A 1 102 ? 24.815 0.982 -32.693 1.00 71.12 102 ALA A N 1
ATOM 825 C CA . ALA A 1 102 ? 25.596 0.183 -33.620 1.00 71.12 102 ALA A CA 1
ATOM 826 C C . ALA A 1 102 ? 26.974 0.834 -33.763 1.00 71.12 102 ALA A C 1
ATOM 828 O O . ALA A 1 102 ? 27.081 2.043 -33.999 1.00 71.12 102 ALA A O 1
ATOM 829 N N . GLU A 1 103 ? 28.020 0.039 -33.574 1.00 77.69 103 GLU A N 1
ATOM 830 C CA . GLU A 1 103 ? 29.382 0.415 -33.933 1.00 77.69 103 GLU A CA 1
ATOM 831 C C . GLU A 1 103 ? 29.592 0.018 -35.397 1.00 77.69 103 GLU A C 1
ATOM 833 O O . GLU A 1 103 ? 29.429 -1.143 -35.763 1.00 77.69 103 GLU A O 1
ATOM 838 N N . GLU A 1 104 ? 29.868 1.005 -36.245 1.00 78.75 104 GLU A N 1
ATOM 839 C CA . GLU A 1 104 ? 30.144 0.830 -37.670 1.00 78.75 104 GLU A CA 1
ATOM 840 C C . GLU A 1 104 ? 31.609 1.195 -37.910 1.00 78.75 104 GLU A C 1
ATOM 842 O O . GLU A 1 104 ? 32.045 2.292 -37.554 1.00 78.75 104 GLU A O 1
ATOM 847 N N . GLU A 1 105 ? 32.385 0.283 -38.490 1.00 83.81 105 GLU A N 1
ATOM 848 C CA . GLU A 1 105 ? 33.739 0.591 -38.947 1.00 83.81 105 GLU A CA 1
ATOM 849 C C . GLU A 1 105 ? 33.671 1.272 -40.315 1.00 83.81 105 GLU A C 1
ATOM 851 O O . GLU A 1 105 ? 33.110 0.732 -41.267 1.00 83.81 105 GLU A O 1
ATOM 856 N N . VAL A 1 106 ? 34.240 2.473 -40.411 1.00 85.50 106 VAL A N 1
ATOM 857 C CA . VAL A 1 106 ? 34.268 3.276 -41.635 1.00 85.50 106 VAL A CA 1
ATOM 858 C C . VAL A 1 106 ? 35.722 3.550 -42.003 1.00 85.50 106 VAL A C 1
ATOM 860 O O . VAL A 1 106 ? 36.503 4.001 -41.166 1.00 85.50 106 VAL A O 1
ATOM 863 N N . ALA A 1 107 ? 36.096 3.301 -43.256 1.00 87.56 107 ALA A N 1
ATOM 864 C CA . ALA A 1 107 ? 37.403 3.694 -43.769 1.00 87.56 107 ALA A CA 1
ATOM 865 C C . ALA A 1 107 ? 37.435 5.216 -43.985 1.00 87.56 107 ALA A C 1
ATOM 867 O O . ALA A 1 107 ? 36.627 5.764 -44.739 1.00 87.56 107 ALA A O 1
ATOM 868 N N . ALA A 1 108 ? 38.360 5.902 -43.321 1.00 88.81 108 ALA A N 1
ATOM 869 C CA . ALA A 1 108 ? 38.589 7.332 -43.467 1.00 88.81 108 ALA A CA 1
ATOM 870 C C . ALA A 1 108 ? 40.026 7.572 -43.925 1.00 88.81 108 ALA A C 1
ATOM 872 O O . ALA A 1 108 ? 40.955 6.938 -43.436 1.00 88.81 108 ALA A O 1
ATOM 873 N N . LYS A 1 109 ? 40.219 8.502 -44.861 1.00 91.69 109 LYS A N 1
ATOM 874 C CA . LYS A 1 109 ? 41.566 8.903 -45.271 1.00 91.69 109 LYS A CA 1
ATOM 875 C C . LYS A 1 109 ? 42.127 9.912 -44.285 1.00 91.69 109 LYS A C 1
ATOM 877 O O . LYS A 1 109 ? 41.443 10.872 -43.925 1.00 91.69 109 LYS A O 1
ATOM 882 N N . ASP A 1 110 ? 43.360 9.697 -43.856 1.00 87.69 110 ASP A N 1
ATOM 883 C CA . ASP A 1 110 ? 44.077 10.657 -43.033 1.00 87.69 110 ASP A CA 1
ATOM 884 C C . ASP A 1 110 ? 44.530 11.876 -43.865 1.00 87.69 110 ASP A C 1
ATOM 886 O O . ASP A 1 110 ? 44.358 11.951 -45.084 1.00 87.69 110 ASP A O 1
ATOM 890 N N . HIS A 1 111 ? 45.132 12.861 -43.202 1.00 90.88 111 HIS A N 1
ATOM 891 C CA . HIS A 1 111 ? 45.652 14.073 -43.847 1.00 90.88 111 HIS A CA 1
ATOM 892 C C . HIS A 1 111 ? 46.784 13.813 -44.863 1.00 90.88 111 HIS A C 1
ATOM 894 O O . HIS A 1 111 ? 47.168 14.735 -45.583 1.00 90.88 111 HIS A O 1
ATOM 900 N N . LYS A 1 112 ? 47.317 12.586 -44.924 1.00 91.44 112 LYS A N 1
ATOM 901 C CA . LYS A 1 112 ? 48.338 12.128 -45.874 1.00 91.44 112 LYS A CA 1
ATOM 902 C C . LYS A 1 112 ? 47.754 11.241 -46.981 1.00 91.44 112 LYS A C 1
ATOM 904 O O . LYS A 1 112 ? 48.480 10.885 -47.906 1.00 91.44 112 LYS A O 1
ATOM 909 N N . GLY A 1 113 ? 46.456 10.938 -46.931 1.00 89.00 113 GLY A N 1
ATOM 910 C CA . GLY A 1 113 ? 45.746 10.108 -47.902 1.00 89.00 113 GLY A CA 1
ATOM 911 C C . GLY A 1 113 ? 45.777 8.603 -47.611 1.00 89.00 113 GLY A C 1
ATOM 912 O O . GLY A 1 113 ? 45.316 7.838 -48.458 1.00 89.00 113 GLY A O 1
ATOM 913 N N . GLU A 1 114 ? 46.288 8.177 -46.453 1.00 90.56 114 GLU A N 1
ATOM 914 C CA . GLU A 1 114 ? 46.313 6.781 -46.002 1.00 90.56 114 GLU A CA 1
ATOM 915 C C . GLU A 1 114 ? 44.943 6.374 -45.439 1.00 90.56 114 GLU A C 1
ATOM 917 O O . GLU A 1 114 ? 44.314 7.138 -44.706 1.00 90.56 114 GLU A O 1
ATOM 922 N N . GLU A 1 115 ? 44.449 5.186 -45.800 1.00 88.38 115 GLU A N 1
ATOM 923 C CA . GLU A 1 115 ? 43.168 4.680 -45.294 1.00 88.38 115 GLU A CA 1
ATOM 924 C C . GLU A 1 115 ? 43.320 4.119 -43.879 1.00 88.38 115 GLU A C 1
ATOM 926 O O . GLU A 1 115 ? 44.046 3.158 -43.640 1.00 88.38 115 GLU A O 1
ATOM 931 N N . VAL A 1 116 ? 42.586 4.712 -42.941 1.00 88.06 116 VAL A N 1
ATOM 932 C CA . VAL A 1 116 ? 42.521 4.313 -41.537 1.00 88.06 116 VAL A CA 1
ATOM 933 C C . VAL A 1 116 ? 41.092 3.879 -41.223 1.00 88.06 116 VAL A C 1
ATOM 935 O O . VAL A 1 116 ? 40.134 4.599 -41.508 1.00 88.06 116 VAL A O 1
ATOM 938 N N . ALA A 1 117 ? 40.930 2.702 -40.619 1.00 88.44 117 ALA A N 1
ATOM 939 C CA . ALA A 1 117 ? 39.634 2.257 -40.117 1.00 88.44 117 ALA A CA 1
ATOM 940 C C . ALA A 1 117 ? 39.276 3.034 -38.841 1.00 88.44 117 ALA A C 1
ATOM 942 O O . ALA A 1 117 ? 40.039 3.053 -37.875 1.00 88.44 117 ALA A O 1
ATOM 943 N N . VAL A 1 118 ? 38.112 3.681 -38.837 1.00 87.38 118 VAL A N 1
ATOM 944 C CA . VAL A 1 118 ? 37.596 4.440 -37.697 1.00 87.38 118 VAL A CA 1
ATOM 945 C C . VAL A 1 118 ? 36.252 3.860 -37.287 1.00 87.38 118 VAL A C 1
ATOM 947 O O . VAL A 1 118 ? 35.327 3.768 -38.092 1.00 87.38 118 VAL A O 1
ATOM 950 N N . THR A 1 119 ? 36.116 3.501 -36.014 1.00 88.69 119 THR A N 1
ATOM 951 C CA . THR A 1 119 ? 34.840 3.050 -35.457 1.00 88.69 119 THR A CA 1
ATOM 952 C C . THR A 1 119 ? 33.957 4.258 -35.150 1.00 88.69 119 THR A C 1
ATOM 954 O O . THR A 1 119 ? 34.295 5.098 -34.312 1.00 88.69 119 THR A O 1
ATOM 957 N N . GLN A 1 120 ? 32.803 4.355 -35.808 1.00 85.75 120 GLN A N 1
ATOM 958 C CA . GLN A 1 120 ? 31.790 5.366 -35.526 1.00 85.75 120 GLN A CA 1
ATOM 959 C C . GLN A 1 120 ? 30.597 4.730 -34.807 1.00 85.75 120 GLN A C 1
ATOM 961 O O . GLN A 1 120 ? 30.056 3.711 -35.223 1.00 85.75 120 GLN A O 1
ATOM 966 N N . ARG A 1 121 ? 30.146 5.367 -33.723 1.00 82.25 121 ARG A N 1
ATOM 967 C CA . ARG A 1 121 ? 28.915 4.989 -33.020 1.00 82.25 121 ARG A CA 1
ATOM 968 C C . ARG A 1 121 ? 27.723 5.686 -33.656 1.00 82.25 121 ARG A C 1
ATOM 970 O O . ARG A 1 121 ? 27.650 6.915 -33.629 1.00 82.25 121 ARG A O 1
ATOM 977 N N . ARG A 1 122 ? 26.766 4.920 -34.181 1.00 75.00 122 ARG A N 1
ATOM 978 C CA . ARG A 1 122 ? 25.495 5.443 -34.693 1.00 75.00 122 ARG A CA 1
ATOM 979 C C . ARG A 1 122 ? 24.348 4.991 -33.806 1.00 75.00 122 ARG A C 1
ATOM 981 O O . ARG A 1 122 ? 24.241 3.828 -33.423 1.00 75.00 122 ARG A O 1
ATOM 988 N N . LYS A 1 123 ? 23.478 5.940 -33.461 1.00 74.06 123 LYS A N 1
ATOM 989 C CA . LYS A 1 123 ? 22.249 5.647 -32.729 1.00 74.06 123 LYS A CA 1
ATOM 990 C C . LYS A 1 123 ? 21.245 5.062 -33.716 1.00 74.06 123 LYS A C 1
ATOM 992 O O . LYS A 1 123 ? 20.738 5.787 -34.567 1.00 74.06 123 LYS A O 1
ATOM 997 N N . VAL A 1 124 ? 20.968 3.768 -33.605 1.00 71.06 124 VAL A N 1
ATOM 998 C CA . VAL A 1 124 ? 19.910 3.120 -34.377 1.00 71.06 124 VAL A CA 1
ATOM 999 C C . VAL A 1 124 ? 18.582 3.561 -33.775 1.00 71.06 124 VAL A C 1
ATOM 1001 O O . VAL A 1 124 ? 18.269 3.268 -32.622 1.00 71.06 124 VAL A O 1
ATOM 1004 N N . ILE A 1 125 ? 17.817 4.335 -34.539 1.00 65.75 125 ILE A N 1
ATOM 1005 C CA . ILE A 1 125 ? 16.448 4.691 -34.179 1.00 65.75 125 ILE A CA 1
ATOM 1006 C C . ILE A 1 125 ? 15.576 3.535 -34.672 1.00 65.75 125 ILE A C 1
ATOM 1008 O O . ILE A 1 125 ? 15.362 3.403 -35.874 1.00 65.75 125 ILE A O 1
ATOM 1012 N N . SER A 1 126 ? 15.118 2.670 -33.763 1.00 60.62 126 SER A N 1
ATOM 1013 C CA . SER A 1 126 ? 14.099 1.668 -34.101 1.00 60.62 126 SER A CA 1
ATOM 1014 C C . SER A 1 126 ? 12.788 2.382 -34.457 1.00 60.62 126 SER A C 1
ATOM 1016 O O . SER A 1 126 ? 12.309 3.231 -33.701 1.00 60.62 126 SER A O 1
ATOM 1018 N N . SER A 1 127 ? 12.222 2.055 -35.620 1.00 62.06 127 SER A N 1
ATOM 1019 C CA . SER A 1 127 ? 10.970 2.615 -36.146 1.00 62.06 127 SER A CA 1
ATOM 1020 C C . SER A 1 127 ? 9.715 2.151 -35.400 1.00 62.06 127 SER A C 1
ATOM 1022 O O . SER A 1 127 ? 8.629 2.662 -35.663 1.00 62.06 127 SER A O 1
ATOM 1024 N N . ASP A 1 128 ? 9.839 1.224 -34.449 1.00 55.12 128 ASP A N 1
ATOM 1025 C CA . ASP A 1 128 ? 8.689 0.554 -33.823 1.00 55.12 128 ASP A CA 1
ATOM 1026 C C . ASP A 1 128 ? 7.945 1.432 -32.795 1.00 55.12 128 ASP A C 1
ATOM 1028 O O . ASP A 1 128 ? 6.899 1.055 -32.271 1.00 55.12 128 ASP A O 1
ATOM 1032 N N . SER A 1 129 ? 8.451 2.637 -32.508 1.00 54.62 129 SER A N 1
ATOM 1033 C CA . SER A 1 129 ? 7.913 3.541 -31.480 1.00 54.62 129 SER A CA 1
ATOM 1034 C C . SER A 1 129 ? 6.780 4.475 -31.958 1.00 54.62 129 SER A C 1
ATOM 1036 O O . SER A 1 12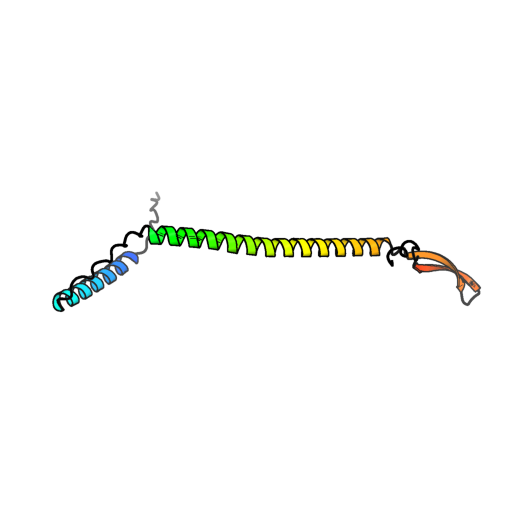9 ? 6.341 5.325 -31.180 1.00 54.62 129 SER A O 1
ATOM 1038 N N . TYR A 1 130 ? 6.286 4.362 -33.197 1.00 50.53 130 TYR A N 1
ATOM 1039 C CA . TYR A 1 130 ? 5.298 5.302 -33.767 1.00 50.53 130 TYR A CA 1
ATOM 1040 C C . TYR A 1 130 ? 3.813 4.905 -33.605 1.00 50.53 130 TYR A C 1
ATOM 1042 O O . TYR A 1 130 ? 2.965 5.438 -34.314 1.00 50.53 130 TYR A O 1
ATOM 1050 N N . CYS A 1 131 ? 3.465 4.016 -32.664 1.00 53.00 131 CYS A N 1
ATOM 1051 C CA . CYS A 1 131 ? 2.087 3.503 -32.522 1.00 53.00 131 CYS A CA 1
ATOM 1052 C C . CYS A 1 131 ? 1.380 3.802 -31.181 1.00 53.00 131 CYS A C 1
ATOM 1054 O O . CYS A 1 131 ? 0.433 3.102 -30.840 1.00 53.00 131 CYS A O 1
ATOM 1056 N N . LEU A 1 132 ? 1.779 4.823 -30.410 1.00 49.44 132 LEU A N 1
ATOM 1057 C CA . LEU A 1 132 ? 1.091 5.184 -29.147 1.00 49.44 132 LEU A CA 1
ATOM 1058 C C . LEU A 1 132 ? 0.671 6.662 -29.054 1.00 49.44 132 LEU A C 1
ATOM 1060 O O . LEU A 1 132 ? 0.687 7.252 -27.976 1.00 49.44 132 LEU A O 1
ATOM 1064 N N . LEU A 1 133 ? 0.285 7.264 -30.179 1.00 48.78 133 LEU A N 1
ATOM 1065 C CA . LEU A 1 133 ? -0.397 8.561 -30.218 1.00 48.78 133 LEU A CA 1
ATOM 1066 C C . LEU A 1 133 ? -1.658 8.428 -31.077 1.00 48.78 133 LEU A C 1
ATOM 1068 O O . LEU A 1 133 ? -1.629 8.684 -32.279 1.00 48.78 133 LEU A O 1
ATOM 1072 N N . GLN A 1 134 ? -2.752 8.002 -30.446 1.00 38.75 134 GLN A N 1
ATOM 1073 C CA . GLN A 1 134 ? -4.113 8.231 -30.924 1.00 38.75 134 GLN A CA 1
ATOM 1074 C C . GLN A 1 134 ? -5.027 8.483 -29.727 1.00 38.75 134 GLN A C 1
ATOM 1076 O O . GLN A 1 134 ? -4.833 7.795 -28.698 1.00 38.75 134 GLN A O 1
#

Secondary structure (DSSP, 8-state):
-----------TTHHHHHHHHHHHHHHHHHHHHHTTPPP------PPPPHHHHHHHHHHHHHHHHHHHHHHHHHHHHHHHHHHHHHHHHHHHHHHHHH--EEEEEEEEE-TTS-EEEEEEEEE---GGG-SS--